Protein AF-A0A7S1VIU5-F1 (afdb_monomer)

Nearest PDB structures (foldseek):
  4f7g-assembly1_A  TM=9.898E-01  e=5.407E-09  Mus musculus
  6mfs-assembly1_A  TM=9.882E-01  e=1.747E-08  Mus musculus
  8s4y-assembly1_B  TM=9.763E-01  e=1.365E-08  Mus musculus
  2h7e-assembly1_A  TM=9.704E-01  e=1.206E-08  Gallus gallus
  2kgx-assembly1_B  TM=9.302E-01  e=4.493E-09  Mus musculus

Organism: NCBI:txid1486929

Solven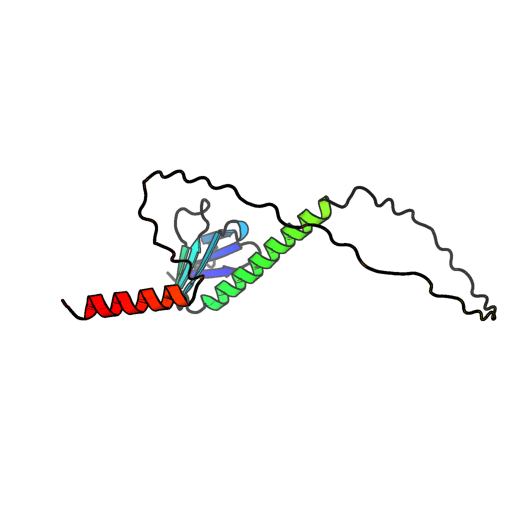t-accessible surface area (backbone atoms only — not comparable to full-atom values): 11386 Å² total; per-residue (Å²): 132,72,65,42,80,48,79,56,83,60,34,40,34,40,21,39,61,85,80,66,45,77,76,46,74,45,52,52,87,48,52,73,53,73,48,61,44,80,48,30,30,40,38,34,35,54,97,80,38,101,63,73,49,72,46,82,35,80,54,17,60,63,52,48,53,52,51,48,56,38,51,51,53,54,54,50,54,54,53,55,61,55,60,68,70,78,73,80,85,81,79,86,78,76,84,78,85,80,73,90,78,77,90,77,94,79,86,89,83,90,81,89,87,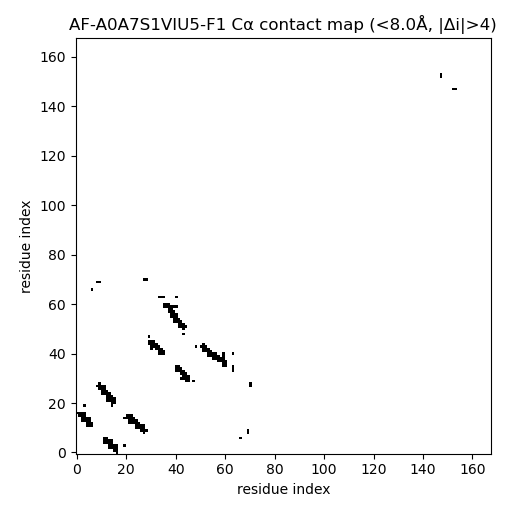80,93,76,87,78,83,86,90,84,88,87,86,83,85,86,81,88,88,88,83,89,81,89,80,93,88,78,95,67,83,80,79,77,79,80,85,44,74,70,60,57,53,54,53,54,55,52,58,58,55,62,73,72,59,132

InterPro domains:
  IPR000299 FERM domain [PS50057] (1-78)
  IPR002404 IRS-type PTB domain [PF02174] (4-75)
  IPR011993 PH-like domain superfamily [G3DSA:2.30.29.30] (1-79)

Radius of gyration: 33.33 Å; Cα contacts (8 Å, |Δi|>4): 120; chains: 1; bounding box: 91×56×60 Å

Sequence (168 aa):
AEAYLGITRDAIHRMDATTREIQKSYKLEHLRRWAAAQQSLTLDFGDFEEDYVVMQTKEASAISQLIAGYIDIILKARSDATTLTEDDDSSVAQVESVAPIRAQATRAGTASVAASHGMARASPGMVGGAQQGYITNNNKPASQQVRINDMASAMRANSLLNDELANP

Structure (mmCIF, N/CA/C/O backbone):
data_AF-A0A7S1VIU5-F1
#
_entry.id   AF-A0A7S1VIU5-F1
#
loop_
_atom_site.group_PDB
_atom_site.id
_atom_site.type_symbol
_atom_site.label_atom_id
_atom_site.label_alt_id
_atom_site.label_comp_id
_atom_site.label_asym_id
_atom_site.label_entity_id
_atom_site.label_seq_id
_atom_site.pdbx_PDB_ins_code
_atom_site.Cartn_x
_atom_site.Cartn_y
_atom_site.Cartn_z
_atom_site.occupancy
_atom_site.B_iso_or_equiv
_atom_site.auth_seq_id
_atom_site.auth_comp_id
_atom_site.auth_asym_id
_atom_site.auth_atom_id
_atom_site.pdbx_PDB_model_num
ATOM 1 N N . ALA A 1 1 ? -17.378 -7.065 8.253 1.00 62.66 1 ALA A N 1
ATOM 2 C CA . ALA A 1 1 ? -16.326 -7.767 9.009 1.00 62.66 1 ALA A CA 1
ATOM 3 C C . ALA A 1 1 ? -15.144 -6.824 9.129 1.00 62.66 1 ALA A C 1
ATOM 5 O O . ALA A 1 1 ? -14.716 -6.288 8.110 1.00 62.66 1 ALA A O 1
ATOM 6 N N . GLU A 1 2 ? -14.705 -6.544 10.350 1.00 80.38 2 GLU A N 1
ATOM 7 C CA . GLU A 1 2 ? -13.498 -5.750 10.594 1.00 80.38 2 GLU A CA 1
ATOM 8 C C . GLU A 1 2 ? -12.262 -6.588 10.239 1.00 80.38 2 GLU A C 1
ATOM 10 O O . GLU A 1 2 ? -12.275 -7.811 10.379 1.00 80.38 2 GLU A O 1
ATOM 15 N N . ALA A 1 3 ? -11.214 -5.947 9.729 1.00 86.62 3 ALA A N 1
ATOM 16 C CA . ALA A 1 3 ? -9.976 -6.604 9.326 1.00 86.62 3 ALA A CA 1
ATOM 17 C C . ALA A 1 3 ? -8.783 -5.750 9.760 1.00 86.62 3 ALA A C 1
ATOM 19 O O . ALA A 1 3 ? -8.859 -4.520 9.728 1.00 86.62 3 ALA A O 1
ATOM 20 N N . TYR A 1 4 ? -7.682 -6.400 10.132 1.00 92.81 4 TYR A N 1
ATOM 21 C CA . TYR A 1 4 ? -6.415 -5.728 10.402 1.00 92.81 4 TYR A CA 1
ATOM 22 C C . TYR A 1 4 ? -5.539 -5.711 9.153 1.00 92.81 4 TYR A C 1
ATOM 24 O O . TYR A 1 4 ? -5.557 -6.643 8.343 1.00 92.81 4 TYR A O 1
ATOM 32 N N . LEU A 1 5 ? -4.758 -4.642 9.017 1.00 92.75 5 LEU A N 1
ATOM 33 C CA . LEU A 1 5 ? -3.784 -4.478 7.950 1.00 92.75 5 LEU A CA 1
ATOM 34 C C . LEU A 1 5 ? -2.379 -4.488 8.551 1.00 92.75 5 LEU A C 1
ATOM 36 O O . LEU A 1 5 ? -2.009 -3.577 9.286 1.00 92.75 5 LEU A O 1
ATOM 40 N N . GLY A 1 6 ? -1.604 -5.522 8.240 1.00 94.50 6 GLY A N 1
ATOM 41 C CA . GLY A 1 6 ? -0.174 -5.571 8.519 1.00 94.50 6 GLY A CA 1
ATOM 42 C C . GLY A 1 6 ? 0.611 -5.099 7.302 1.00 94.50 6 GLY A C 1
ATOM 43 O O . GLY A 1 6 ? 0.308 -5.506 6.184 1.00 94.50 6 GLY A O 1
ATOM 44 N N . ILE A 1 7 ? 1.625 -4.262 7.496 1.00 95.25 7 ILE A N 1
ATOM 45 C CA . ILE A 1 7 ? 2.521 -3.824 6.420 1.00 95.25 7 ILE A CA 1
ATOM 46 C C . ILE A 1 7 ? 3.942 -4.154 6.850 1.00 95.25 7 ILE A C 1
ATOM 48 O O . ILE A 1 7 ? 4.377 -3.769 7.933 1.00 95.25 7 ILE A O 1
ATOM 52 N N . THR A 1 8 ? 4.639 -4.908 6.011 1.00 95.44 8 THR A N 1
ATOM 53 C CA . THR A 1 8 ? 6.031 -5.313 6.206 1.00 95.44 8 THR A CA 1
ATOM 54 C C . THR A 1 8 ? 6.879 -4.785 5.055 1.00 95.44 8 THR A C 1
ATOM 56 O O . THR A 1 8 ? 6.350 -4.225 4.096 1.00 95.44 8 THR A O 1
ATOM 59 N N . ARG A 1 9 ? 8.197 -4.997 5.129 1.00 93.75 9 ARG A N 1
ATOM 60 C CA . ARG A 1 9 ? 9.131 -4.614 4.064 1.00 93.75 9 ARG A CA 1
ATOM 61 C C . ARG A 1 9 ? 8.775 -5.221 2.709 1.00 93.75 9 ARG A C 1
ATOM 63 O O . ARG A 1 9 ? 9.035 -4.584 1.700 1.00 93.75 9 ARG A O 1
ATOM 70 N N . ASP A 1 10 ? 8.212 -6.425 2.683 1.00 95.12 10 ASP A N 1
ATOM 71 C CA . ASP A 1 10 ? 8.067 -7.196 1.444 1.00 95.12 10 ASP A CA 1
ATOM 72 C C . ASP A 1 10 ? 6.595 -7.381 1.031 1.00 95.12 10 ASP A C 1
ATOM 74 O O . ASP A 1 10 ? 6.301 -7.631 -0.142 1.00 95.12 10 ASP A O 1
ATOM 78 N N . ALA A 1 11 ? 5.650 -7.245 1.969 1.00 96.50 11 ALA A N 1
ATOM 79 C CA . ALA A 1 11 ? 4.237 -7.515 1.715 1.00 96.50 11 ALA A CA 1
ATOM 80 C C . ALA A 1 11 ? 3.262 -6.749 2.625 1.00 96.50 11 ALA A C 1
ATOM 82 O O . ALA A 1 11 ? 3.570 -6.374 3.760 1.00 96.50 11 ALA A O 1
ATOM 83 N N . ILE A 1 12 ? 2.038 -6.601 2.122 1.00 96.25 12 ILE A N 1
ATOM 84 C CA . ILE A 1 12 ? 0.848 -6.149 2.841 1.00 96.25 12 ILE A CA 1
ATOM 85 C C . ILE A 1 12 ? -0.001 -7.380 3.181 1.00 96.25 12 ILE A C 1
ATOM 87 O O . ILE A 1 12 ? -0.347 -8.171 2.304 1.00 96.25 12 ILE A O 1
ATOM 91 N N . HIS A 1 13 ? -0.368 -7.542 4.448 1.00 95.88 13 HIS A N 1
ATOM 92 C CA . HIS A 1 13 ? -1.171 -8.650 4.955 1.00 95.88 13 HIS A CA 1
ATOM 93 C C . HIS A 1 13 ? -2.540 -8.154 5.402 1.00 95.88 13 HIS A C 1
ATOM 95 O O . HIS A 1 13 ? -2.647 -7.294 6.273 1.00 95.88 13 HIS A O 1
ATOM 101 N N . ARG A 1 14 ? -3.595 -8.744 4.845 1.00 93.62 14 ARG A N 1
ATOM 102 C CA . ARG A 1 14 ? -4.957 -8.587 5.346 1.00 93.62 14 ARG A CA 1
ATOM 103 C C . ARG A 1 14 ? -5.256 -9.734 6.300 1.00 93.62 14 ARG A C 1
ATOM 105 O O . ARG A 1 14 ? -5.190 -10.899 5.905 1.00 93.62 14 ARG A O 1
ATOM 112 N N . MET A 1 15 ? -5.587 -9.393 7.537 1.00 94.38 15 MET A N 1
ATOM 113 C CA . MET A 1 15 ? -5.844 -10.349 8.607 1.00 94.38 15 MET A CA 1
ATOM 114 C C . MET A 1 15 ? -7.281 -10.221 9.096 1.00 94.38 15 MET A C 1
ATOM 116 O O . MET A 1 15 ? -7.843 -9.124 9.143 1.00 94.38 15 MET A O 1
ATOM 120 N N . ASP A 1 16 ? -7.869 -11.344 9.477 1.00 93.31 16 ASP A N 1
ATOM 121 C CA . ASP A 1 16 ? -9.170 -11.357 10.134 1.00 93.31 16 ASP A CA 1
ATOM 122 C C . ASP A 1 16 ? -9.072 -10.753 11.544 1.00 93.31 16 ASP A C 1
ATOM 124 O O . ASP A 1 16 ? -8.139 -11.062 12.290 1.00 93.31 16 ASP A O 1
ATOM 128 N N . ALA A 1 17 ? -10.029 -9.910 11.940 1.00 91.06 17 ALA A N 1
ATOM 129 C CA . ALA A 1 17 ? -9.970 -9.260 13.250 1.00 91.06 17 ALA A CA 1
ATOM 130 C C . ALA A 1 17 ? -10.183 -10.228 14.427 1.00 91.06 17 ALA A C 1
ATOM 132 O O . ALA A 1 17 ? -9.663 -9.990 15.518 1.00 91.06 17 ALA A O 1
ATOM 133 N N . THR A 1 18 ? -10.931 -11.317 14.226 1.00 92.19 18 THR A N 1
ATOM 134 C CA . THR A 1 18 ? -11.298 -12.248 15.299 1.00 92.19 18 THR A CA 1
ATOM 135 C C . THR A 1 18 ? -10.274 -13.366 15.448 1.00 92.19 18 THR A C 1
ATOM 137 O O . THR A 1 18 ? -9.791 -13.620 16.549 1.00 92.19 18 THR A O 1
ATOM 140 N N . THR A 1 19 ? -9.918 -14.016 14.343 1.00 92.62 19 THR A N 1
ATOM 141 C CA . THR A 1 19 ? -9.004 -15.171 14.337 1.00 92.62 19 T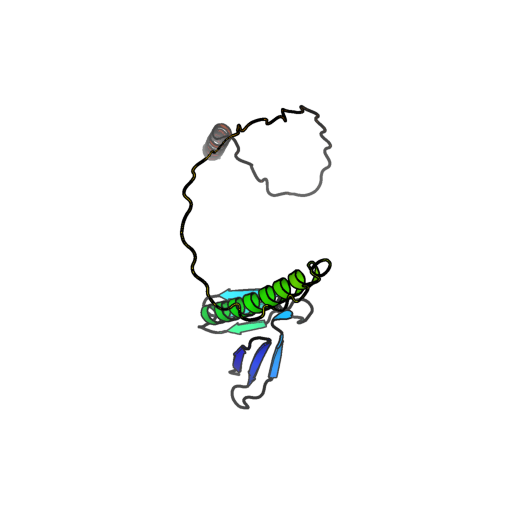HR A CA 1
ATOM 142 C C . THR A 1 19 ? -7.533 -14.766 14.278 1.00 92.62 19 THR A C 1
ATOM 144 O O . THR A 1 19 ? -6.671 -15.560 14.642 1.00 92.62 19 THR A O 1
ATOM 147 N N . ARG A 1 20 ? -7.233 -13.521 13.870 1.00 90.69 20 ARG A N 1
ATOM 148 C CA . ARG A 1 20 ? -5.869 -13.010 13.629 1.00 90.69 20 ARG A CA 1
ATOM 149 C C . ARG A 1 20 ? -5.086 -13.815 12.591 1.00 90.69 20 ARG A C 1
ATOM 151 O O . ARG A 1 20 ? -3.865 -13.697 12.514 1.00 90.69 20 ARG A O 1
ATOM 158 N N . GLU A 1 21 ? -5.772 -14.607 11.778 1.00 94.69 21 GLU A N 1
ATOM 159 C CA . GLU A 1 21 ? -5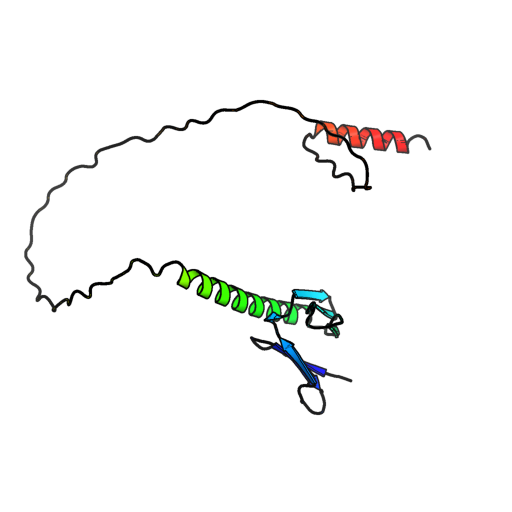.153 -15.330 10.679 1.00 94.69 21 GLU A CA 1
ATOM 160 C C . GLU A 1 21 ? -4.992 -14.423 9.457 1.00 94.69 21 GLU A C 1
ATOM 162 O O . GLU A 1 21 ? -5.806 -13.530 9.195 1.00 94.69 21 GLU A O 1
ATOM 167 N N . ILE A 1 22 ? -3.918 -14.654 8.699 1.00 95.12 22 ILE A N 1
ATOM 168 C CA . ILE A 1 22 ? -3.671 -13.960 7.435 1.00 95.12 22 ILE A CA 1
ATOM 169 C C . ILE A 1 22 ? -4.625 -14.541 6.392 1.00 95.12 22 ILE A C 1
ATOM 171 O O . ILE A 1 22 ? -4.455 -15.673 5.953 1.00 95.12 22 ILE A O 1
ATOM 175 N N . GLN A 1 23 ? -5.604 -13.747 5.967 1.00 94.12 23 GLN A N 1
ATOM 176 C CA . GLN A 1 23 ? -6.540 -14.138 4.912 1.00 94.12 23 GLN A CA 1
ATOM 177 C C . GLN A 1 23 ? -5.933 -13.950 3.524 1.00 94.12 23 GLN A C 1
ATOM 179 O O . GLN A 1 23 ? -6.163 -14.754 2.625 1.00 94.12 23 GLN A O 1
ATOM 184 N N . LYS A 1 24 ? -5.183 -12.860 3.327 1.00 93.44 24 LYS A N 1
ATOM 185 C CA . LYS A 1 24 ? -4.565 -12.548 2.036 1.00 93.44 24 LYS A CA 1
ATOM 186 C C . LYS A 1 24 ? -3.267 -11.778 2.225 1.00 93.44 24 LYS A C 1
ATOM 188 O O . LYS A 1 24 ? -3.148 -10.960 3.137 1.00 93.44 24 LYS A O 1
ATOM 193 N N . SER A 1 25 ? -2.294 -12.042 1.361 1.00 96.50 25 SER A N 1
ATOM 194 C CA . SER A 1 25 ? -0.998 -11.372 1.362 1.00 96.50 25 SER A CA 1
ATOM 195 C C . SER A 1 25 ? -0.681 -10.868 -0.036 1.00 96.50 25 SER A C 1
ATOM 197 O O . SER A 1 25 ? -0.762 -11.624 -1.000 1.00 96.50 25 SER A O 1
ATOM 199 N N . TYR A 1 26 ? -0.317 -9.594 -0.127 1.00 96.56 26 TYR A N 1
ATOM 200 C CA . TYR A 1 26 ? 0.011 -8.916 -1.370 1.00 96.56 26 TYR A CA 1
ATOM 201 C C . TYR A 1 26 ? 1.469 -8.478 -1.336 1.00 96.56 26 TYR A C 1
ATOM 203 O O . TYR A 1 26 ? 1.875 -7.745 -0.434 1.00 96.56 26 TYR A O 1
ATOM 211 N N . LYS A 1 27 ? 2.268 -8.913 -2.310 1.00 97.19 27 LYS A N 1
ATOM 212 C CA . LYS A 1 27 ? 3.683 -8.532 -2.390 1.00 97.19 27 LYS A CA 1
ATOM 213 C C . LYS A 1 27 ? 3.821 -7.071 -2.810 1.00 97.19 27 LYS A C 1
ATOM 215 O O . LYS A 1 27 ? 3.201 -6.654 -3.786 1.00 97.19 27 LYS A O 1
ATOM 220 N N . LEU A 1 28 ? 4.679 -6.317 -2.124 1.00 96.31 28 LEU A N 1
ATOM 221 C CA . LEU A 1 28 ? 4.960 -4.921 -2.474 1.00 96.31 28 LEU A CA 1
ATOM 222 C C . LEU A 1 28 ? 5.654 -4.794 -3.835 1.00 96.31 28 LEU A C 1
ATOM 224 O O . LEU A 1 28 ? 5.416 -3.827 -4.545 1.00 96.31 28 LEU A O 1
ATOM 228 N N . GLU A 1 29 ? 6.426 -5.800 -4.251 1.00 94.56 29 GLU A N 1
ATOM 229 C CA . GLU A 1 29 ? 7.042 -5.837 -5.587 1.00 94.56 29 GLU A CA 1
ATOM 230 C C . GLU A 1 29 ? 6.023 -5.864 -6.735 1.00 94.56 29 GLU A C 1
ATOM 232 O O . GLU A 1 29 ? 6.347 -5.493 -7.860 1.00 94.56 29 GLU A O 1
ATOM 237 N N . HIS A 1 30 ? 4.801 -6.329 -6.466 1.00 96.00 30 HIS A N 1
ATOM 238 C CA . HIS A 1 30 ? 3.730 -6.417 -7.457 1.00 96.00 30 HIS A CA 1
ATOM 239 C C . HIS A 1 30 ? 2.858 -5.154 -7.482 1.00 96.00 30 HIS A C 1
ATOM 241 O O . HIS A 1 30 ? 2.019 -5.002 -8.367 1.00 96.00 30 HIS A O 1
ATOM 247 N N . LEU A 1 31 ? 3.022 -4.250 -6.512 1.00 96.94 31 LEU A N 1
ATOM 248 C CA . LEU A 1 31 ? 2.225 -3.035 -6.411 1.00 96.94 31 LEU A CA 1
ATOM 249 C C . LEU A 1 31 ? 2.619 -2.062 -7.531 1.00 96.94 31 LEU A C 1
ATOM 251 O O . LEU A 1 31 ? 3.749 -1.582 -7.575 1.00 96.94 31 LEU A O 1
ATOM 255 N N . ARG A 1 32 ? 1.681 -1.740 -8.428 1.00 96.38 32 ARG A N 1
ATOM 256 C CA . ARG A 1 32 ? 1.919 -0.808 -9.543 1.00 96.38 32 ARG A CA 1
ATOM 257 C C . ARG A 1 32 ? 1.646 0.639 -9.175 1.00 96.38 32 ARG A C 1
ATOM 259 O O . ARG A 1 32 ? 2.393 1.528 -9.573 1.00 96.38 32 ARG A O 1
ATOM 266 N N . ARG A 1 33 ? 0.547 0.890 -8.469 1.00 96.56 33 ARG A N 1
ATOM 267 C CA . ARG A 1 33 ? 0.165 2.230 -8.010 1.00 96.56 33 ARG A CA 1
ATOM 268 C C . ARG A 1 33 ? -0.711 2.133 -6.772 1.00 96.56 33 ARG A C 1
ATOM 270 O O . ARG A 1 33 ? -1.397 1.135 -6.552 1.00 96.56 33 ARG A O 1
ATOM 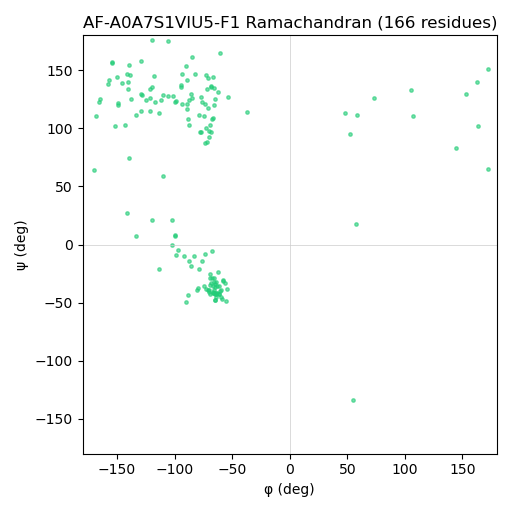277 N N . TRP A 1 34 ? -0.724 3.205 -5.994 1.00 97.81 34 TRP A N 1
ATOM 278 C CA . TRP A 1 34 ? -1.655 3.374 -4.889 1.00 97.81 34 TRP A CA 1
ATOM 279 C C . TRP A 1 34 ? -2.166 4.810 -4.836 1.00 97.81 34 TRP A C 1
ATOM 281 O O . TRP A 1 34 ? -1.513 5.739 -5.310 1.00 97.81 34 TRP A O 1
ATOM 291 N N . ALA A 1 35 ? -3.351 4.985 -4.260 1.00 97.81 35 ALA A N 1
ATOM 292 C CA . ALA A 1 35 ? -3.950 6.291 -4.034 1.00 97.81 35 ALA A CA 1
ATOM 293 C C . ALA A 1 35 ? -4.597 6.336 -2.651 1.00 97.81 35 ALA A C 1
ATOM 295 O O . ALA A 1 35 ? -5.451 5.506 -2.330 1.00 97.81 35 ALA A O 1
ATOM 296 N N . ALA A 1 36 ? -4.201 7.319 -1.844 1.00 97.38 36 ALA A N 1
ATOM 297 C CA . ALA A 1 36 ? -4.825 7.611 -0.562 1.00 97.38 36 ALA A CA 1
ATOM 298 C C . ALA A 1 36 ? -5.803 8.780 -0.704 1.00 97.38 36 ALA A C 1
ATOM 300 O O . ALA A 1 36 ? -5.425 9.882 -1.098 1.00 97.38 36 ALA A O 1
ATOM 301 N N . ALA A 1 37 ? -7.055 8.534 -0.342 1.00 95.50 37 ALA A N 1
ATOM 302 C CA . ALA A 1 37 ? -8.070 9.545 -0.098 1.00 95.50 37 ALA A CA 1
ATOM 303 C C . ALA A 1 37 ? -8.312 9.685 1.414 1.00 95.50 37 ALA A C 1
ATOM 305 O O . ALA A 1 37 ? -7.769 8.936 2.221 1.00 95.50 37 ALA A O 1
ATOM 306 N N . GLN A 1 38 ? -9.149 10.639 1.824 1.00 92.38 38 GLN A N 1
ATOM 307 C CA . GLN A 1 38 ? -9.341 10.980 3.240 1.00 92.38 38 GLN A CA 1
ATOM 308 C C . GLN A 1 38 ? -9.812 9.805 4.118 1.00 92.38 38 GLN A C 1
ATOM 310 O O . GLN A 1 38 ? -9.506 9.768 5.308 1.00 92.38 38 GLN A O 1
ATOM 315 N N . GLN A 1 39 ? -10.566 8.863 3.547 1.00 94.50 39 GLN A N 1
ATOM 316 C CA . GLN A 1 39 ? -11.083 7.693 4.264 1.00 94.50 39 GLN A CA 1
ATOM 317 C C . GLN A 1 39 ? -10.892 6.378 3.510 1.00 94.50 39 GLN A C 1
ATOM 319 O O . GLN A 1 39 ? -11.403 5.348 3.944 1.00 94.50 39 GLN A O 1
ATOM 324 N N . SER A 1 40 ? -10.169 6.391 2.392 1.00 95.31 40 SER A N 1
ATOM 325 C CA . SER A 1 40 ? -9.958 5.190 1.597 1.00 95.31 40 SER A CA 1
ATOM 326 C C . SER A 1 40 ? -8.545 5.114 1.044 1.00 95.31 40 SER A C 1
ATOM 328 O O . SER A 1 40 ? -7.921 6.121 0.721 1.00 95.31 40 SER A O 1
ATOM 330 N N . LEU A 1 41 ? -8.038 3.894 0.931 1.00 96.56 41 LEU A N 1
ATOM 331 C CA . LEU A 1 41 ? -6.788 3.573 0.264 1.00 96.56 41 LEU A CA 1
ATOM 332 C C . LEU A 1 41 ? -7.099 2.590 -0.861 1.00 96.56 41 LEU A C 1
ATOM 334 O O . LEU A 1 41 ? -7.715 1.555 -0.615 1.00 96.56 41 LEU A O 1
ATOM 338 N N . THR A 1 42 ? -6.684 2.924 -2.077 1.00 97.31 42 THR A N 1
ATOM 339 C CA . THR A 1 42 ? -6.842 2.072 -3.262 1.00 97.31 42 THR A CA 1
ATOM 340 C C . THR A 1 42 ? -5.477 1.560 -3.693 1.00 97.31 42 THR A C 1
ATOM 342 O O . THR A 1 42 ? -4.552 2.358 -3.852 1.00 97.31 42 THR A O 1
ATOM 345 N N . LEU A 1 43 ? -5.353 0.248 -3.875 1.00 97.12 43 LEU A N 1
ATOM 346 C CA . LEU A 1 43 ? -4.135 -0.437 -4.300 1.00 97.12 43 LEU A CA 1
ATOM 347 C C . LEU A 1 43 ? -4.392 -1.172 -5.618 1.00 97.12 43 LEU A C 1
ATOM 349 O O . LEU A 1 43 ? -5.409 -1.848 -5.773 1.00 97.12 43 LEU A O 1
ATOM 353 N N . ASP A 1 44 ? -3.452 -1.044 -6.546 1.00 97.69 44 ASP A N 1
ATOM 354 C CA . ASP A 1 44 ? -3.469 -1.688 -7.857 1.00 97.69 44 ASP A CA 1
ATOM 355 C C . ASP A 1 44 ? -2.222 -2.563 -7.999 1.00 97.69 44 ASP A C 1
ATOM 357 O O . ASP A 1 44 ? -1.096 -2.051 -8.019 1.00 97.69 44 ASP A O 1
ATOM 361 N N . PHE A 1 45 ? -2.428 -3.875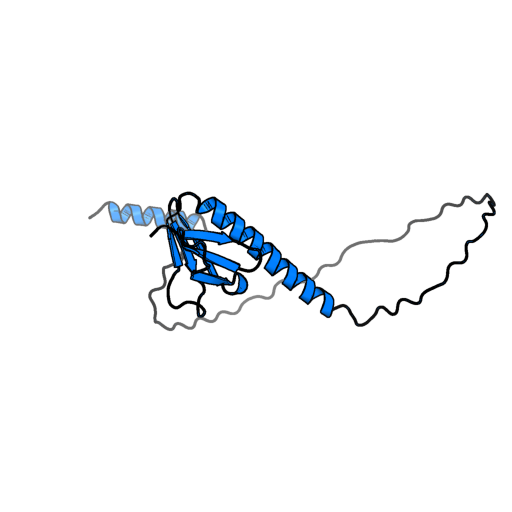 -8.097 1.00 96.81 45 PHE A N 1
ATOM 362 C CA . PHE A 1 45 ? -1.360 -4.859 -8.287 1.00 96.81 45 PHE A CA 1
ATOM 363 C C . PHE A 1 45 ? -1.219 -5.305 -9.753 1.00 96.81 45 PHE A C 1
ATOM 365 O O . PHE A 1 45 ? -0.448 -6.217 -10.044 1.00 96.81 45 PHE A O 1
ATOM 372 N N . GLY A 1 46 ? -1.918 -4.666 -10.698 1.00 95.06 46 GLY A N 1
ATOM 373 C CA . GLY A 1 46 ? -1.890 -5.041 -12.110 1.00 95.06 46 GLY A CA 1
ATOM 374 C C . GLY A 1 46 ? -2.259 -6.508 -12.320 1.00 95.06 46 GLY A C 1
ATOM 375 O O . GLY A 1 46 ? -3.183 -7.009 -11.706 1.00 95.06 46 GLY A O 1
ATOM 376 N N . ASP A 1 47 ? -1.488 -7.225 -13.134 1.00 95.38 47 ASP A N 1
ATOM 377 C CA . ASP A 1 47 ? -1.807 -8.603 -13.546 1.00 95.38 47 ASP A CA 1
ATOM 378 C C . ASP A 1 47 ? -1.740 -9.639 -12.400 1.00 95.38 47 ASP A C 1
ATOM 380 O O . ASP A 1 47 ? -2.062 -10.809 -12.598 1.00 95.38 47 ASP A O 1
ATOM 384 N N . PHE A 1 48 ? -1.303 -9.230 -11.204 1.00 95.62 48 PHE A N 1
ATOM 385 C CA . PHE A 1 48 ? -1.258 -10.084 -10.017 1.00 95.62 48 PHE A CA 1
ATOM 386 C C . PHE A 1 48 ? -2.571 -10.091 -9.222 1.00 95.62 48 PHE A C 1
ATOM 388 O O . PHE A 1 48 ? -2.738 -10.957 -8.365 1.00 95.62 48 PHE A O 1
ATOM 395 N N . GLU A 1 49 ? -3.484 -9.151 -9.486 1.00 95.06 49 GLU A N 1
ATOM 396 C CA . GLU A 1 49 ? -4.832 -9.116 -8.912 1.00 95.06 49 GLU A CA 1
ATOM 397 C C . GLU A 1 49 ? -5.847 -8.667 -9.961 1.00 95.06 49 GLU A C 1
ATOM 399 O O . GLU A 1 49 ? -5.639 -7.679 -10.654 1.00 95.06 49 GLU A O 1
ATOM 404 N N . GLU A 1 50 ? -6.975 -9.367 -10.054 1.00 91.75 50 GLU A N 1
ATOM 405 C CA . GLU A 1 50 ? -8.005 -9.065 -11.058 1.00 91.75 50 GLU A CA 1
ATOM 406 C C . GLU A 1 50 ? -8.667 -7.696 -10.828 1.00 91.75 50 GLU A C 1
ATOM 408 O O . GLU A 1 50 ? -9.025 -7.012 -11.785 1.00 91.75 50 GLU A O 1
ATOM 413 N N . ASP A 1 51 ? -8.778 -7.279 -9.562 1.00 94.44 51 ASP A N 1
ATOM 414 C CA . ASP A 1 51 ? -9.496 -6.079 -9.139 1.00 94.44 51 ASP A CA 1
ATOM 415 C C . ASP A 1 51 ? -8.658 -5.165 -8.235 1.00 94.44 51 ASP A C 1
ATOM 417 O O . ASP A 1 51 ? -7.746 -5.585 -7.515 1.00 94.44 51 ASP A O 1
ATOM 421 N N . TYR A 1 52 ? -9.050 -3.888 -8.199 1.00 95.81 52 TYR A N 1
ATOM 422 C CA . TYR A 1 52 ? -8.518 -2.926 -7.240 1.00 95.81 52 TYR A CA 1
ATOM 423 C C . TYR A 1 52 ? -8.844 -3.328 -5.800 1.00 95.81 52 TYR A C 1
ATOM 425 O O . TYR A 1 52 ? -10.000 -3.550 -5.430 1.00 95.81 52 TYR A O 1
ATOM 433 N N . VAL A 1 53 ? -7.828 -3.301 -4.937 1.00 94.31 53 VAL A N 1
ATOM 434 C CA . VAL A 1 53 ? -8.014 -3.510 -3.501 1.00 94.31 53 VAL A CA 1
ATOM 435 C C . VAL A 1 53 ? -8.302 -2.163 -2.850 1.00 94.31 53 VAL A C 1
ATOM 437 O O . VAL A 1 53 ? -7.414 -1.322 -2.709 1.00 94.31 53 VAL A O 1
ATOM 440 N N . VAL A 1 54 ? -9.552 -1.960 -2.435 1.00 94.25 54 VAL A N 1
ATOM 441 C CA . VAL A 1 54 ? -9.992 -0.743 -1.740 1.00 94.25 54 VAL A CA 1
ATOM 442 C C . VAL A 1 54 ? -10.200 -1.038 -0.259 1.00 94.25 54 VAL A C 1
ATOM 444 O O . VAL A 1 54 ? -10.940 -1.947 0.114 1.00 94.25 54 VAL A O 1
ATOM 447 N N . MET A 1 55 ? -9.575 -0.239 0.600 1.00 91.94 55 MET A N 1
ATOM 448 C CA . MET A 1 55 ? -9.711 -0.332 2.052 1.00 91.94 55 MET A CA 1
ATOM 449 C C . MET A 1 55 ? -10.234 0.978 2.619 1.00 91.94 55 MET A C 1
ATOM 451 O O . MET A 1 55 ? -9.736 2.045 2.273 1.00 91.94 55 MET A O 1
ATOM 455 N N . GLN A 1 56 ? -11.216 0.894 3.512 1.00 93.56 56 GLN A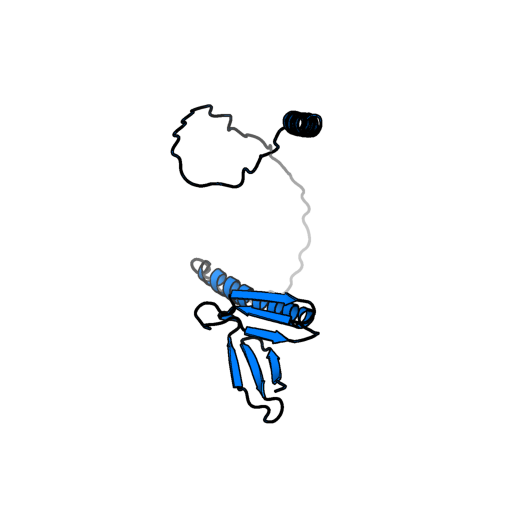 N 1
ATOM 456 C CA . GLN A 1 56 ? -11.748 2.052 4.227 1.00 93.56 56 GLN A CA 1
ATOM 457 C C . GLN A 1 56 ? -10.943 2.254 5.512 1.00 93.56 56 GLN A C 1
ATOM 459 O O . GLN A 1 56 ? -10.919 1.384 6.379 1.00 93.56 56 GLN A O 1
ATOM 464 N N . THR A 1 57 ? -10.248 3.382 5.624 1.00 92.12 57 THR A N 1
ATOM 465 C CA . THR A 1 57 ? -9.402 3.713 6.773 1.00 92.12 57 THR A CA 1
ATOM 466 C C . THR A 1 57 ? -9.209 5.219 6.891 1.00 92.12 57 THR A C 1
ATOM 468 O O . THR A 1 57 ? -9.023 5.914 5.896 1.00 92.12 57 THR A O 1
ATOM 471 N N . LYS A 1 58 ? -9.205 5.731 8.124 1.00 94.81 58 LYS A N 1
ATOM 472 C CA . LYS A 1 58 ? -8.909 7.144 8.418 1.00 94.81 58 LYS A CA 1
ATOM 473 C C . LYS A 1 58 ? -7.413 7.461 8.336 1.00 94.81 58 LYS A C 1
ATOM 475 O O . LYS A 1 58 ? -7.035 8.625 8.288 1.00 94.81 58 LYS A O 1
ATOM 480 N N . GLU A 1 59 ? -6.568 6.434 8.308 1.00 94.62 59 GLU A N 1
ATOM 481 C CA . GLU A 1 59 ? -5.106 6.552 8.312 1.00 94.62 59 GLU A CA 1
ATOM 482 C C . GLU A 1 59 ? -4.501 6.334 6.918 1.00 94.62 59 GLU A C 1
ATOM 484 O O . GLU A 1 59 ? -3.316 6.036 6.785 1.00 94.62 59 GLU A O 1
ATOM 489 N N . ALA A 1 60 ? -5.298 6.497 5.856 1.00 95.50 60 ALA A N 1
ATOM 490 C CA . ALA A 1 60 ? -4.871 6.239 4.480 1.00 95.50 60 ALA A CA 1
ATOM 491 C C . ALA A 1 60 ? -3.596 7.012 4.094 1.00 95.50 60 ALA A C 1
ATOM 493 O O . ALA A 1 60 ? -2.719 6.462 3.431 1.00 95.50 60 ALA A O 1
ATOM 494 N N . SER A 1 61 ? -3.461 8.262 4.553 1.00 96.00 61 SER A N 1
ATOM 495 C CA . SER A 1 61 ? -2.269 9.089 4.316 1.00 96.00 61 SER A CA 1
ATOM 496 C C . SER A 1 61 ? -1.014 8.512 4.982 1.00 96.00 61 SER A C 1
ATOM 498 O O . SER A 1 61 ? 0.013 8.347 4.325 1.00 96.00 61 SER A O 1
ATOM 500 N N . ALA A 1 62 ? -1.106 8.132 6.261 1.00 96.12 62 ALA A N 1
ATOM 501 C CA . ALA A 1 62 ? 0.013 7.547 6.999 1.00 96.12 62 ALA A CA 1
ATOM 502 C C . ALA A 1 62 ? 0.435 6.200 6.392 1.00 96.12 62 ALA A C 1
ATOM 504 O O . ALA A 1 62 ? 1.619 5.953 6.167 1.00 96.12 62 ALA A O 1
ATOM 505 N N . ILE A 1 63 ? -0.542 5.362 6.035 1.00 96.06 63 ILE A N 1
ATOM 506 C CA . ILE A 1 63 ? -0.296 4.087 5.358 1.00 96.06 63 ILE A CA 1
ATOM 507 C C . ILE A 1 63 ? 0.380 4.309 3.996 1.00 96.06 63 ILE A C 1
ATOM 509 O O . ILE A 1 63 ? 1.333 3.611 3.661 1.00 96.06 63 ILE A O 1
ATOM 513 N N . SER A 1 64 ? -0.063 5.303 3.223 1.00 97.06 64 SER A N 1
ATOM 514 C CA . SER A 1 64 ? 0.547 5.646 1.935 1.00 97.06 64 SER A CA 1
ATOM 515 C C . SER A 1 64 ? 2.011 6.063 2.071 1.00 97.06 64 SER A C 1
ATOM 517 O O . SER A 1 64 ? 2.831 5.672 1.244 1.00 97.06 64 SER A O 1
ATOM 519 N N . GLN A 1 65 ? 2.359 6.836 3.103 1.00 97.31 65 GLN A N 1
ATOM 520 C CA . GLN A 1 65 ? 3.751 7.218 3.369 1.00 97.31 65 GLN A CA 1
ATOM 521 C C . GLN A 1 65 ? 4.609 6.010 3.751 1.00 97.31 65 GLN A C 1
ATOM 523 O O . GLN A 1 65 ? 5.747 5.898 3.301 1.00 97.31 65 GLN A O 1
ATOM 528 N N . LEU A 1 66 ? 4.057 5.083 4.538 1.00 96.81 66 LEU A N 1
ATOM 529 C CA . LEU A 1 66 ? 4.748 3.849 4.901 1.00 96.81 66 LEU A CA 1
ATOM 530 C C . LEU A 1 66 ? 5.022 2.971 3.670 1.00 96.81 66 LEU A C 1
ATOM 532 O O . LEU A 1 66 ? 6.140 2.490 3.498 1.00 96.81 66 LEU A O 1
ATOM 536 N N . ILE A 1 67 ? 4.026 2.806 2.792 1.00 97.06 67 ILE A N 1
ATOM 537 C CA . ILE A 1 67 ? 4.186 2.089 1.519 1.00 97.06 67 ILE A CA 1
ATOM 538 C C . ILE A 1 67 ? 5.264 2.761 0.663 1.00 97.06 67 ILE A C 1
ATOM 540 O O . ILE A 1 67 ? 6.159 2.070 0.183 1.00 97.06 67 ILE A O 1
ATOM 544 N N . ALA A 1 68 ? 5.225 4.091 0.521 1.00 97.50 68 ALA A N 1
ATOM 545 C CA . ALA A 1 68 ? 6.230 4.841 -0.233 1.00 97.50 68 ALA A CA 1
ATOM 546 C C . ALA A 1 68 ? 7.650 4.571 0.289 1.00 97.50 68 ALA A C 1
ATOM 548 O O . ALA A 1 68 ? 8.523 4.191 -0.484 1.00 97.50 68 ALA A O 1
ATOM 549 N N . GLY A 1 69 ? 7.856 4.656 1.607 1.00 97.38 69 GLY A N 1
ATOM 550 C CA . GLY A 1 69 ? 9.158 4.391 2.217 1.00 97.38 69 GLY A CA 1
ATOM 551 C C . GLY A 1 69 ? 9.674 2.971 1.961 1.00 97.38 69 GLY A C 1
ATOM 552 O O . GLY A 1 69 ? 10.861 2.789 1.693 1.00 97.38 69 GLY A O 1
ATOM 553 N N . TYR A 1 70 ? 8.804 1.956 1.994 1.00 97.25 70 TYR A N 1
ATOM 554 C CA . TYR A 1 70 ? 9.217 0.589 1.665 1.00 97.25 70 TYR A CA 1
ATOM 555 C C . TYR A 1 70 ? 9.555 0.416 0.184 1.00 97.25 70 TYR A C 1
ATOM 557 O O . TYR A 1 70 ? 10.576 -0.197 -0.128 1.00 97.25 70 TYR A O 1
ATOM 565 N N . ILE A 1 71 ? 8.751 0.982 -0.719 1.00 96.25 71 ILE A N 1
ATOM 566 C CA . ILE A 1 71 ? 9.026 0.943 -2.159 1.00 96.25 71 ILE A CA 1
ATOM 567 C C . ILE A 1 71 ? 10.355 1.639 -2.473 1.00 96.25 71 ILE A C 1
ATOM 569 O O . ILE A 1 71 ? 11.168 1.072 -3.200 1.00 96.25 71 ILE A O 1
ATOM 573 N N . ASP A 1 72 ? 10.635 2.791 -1.864 1.00 95.12 72 ASP A N 1
ATOM 574 C CA . ASP A 1 72 ? 11.899 3.509 -2.045 1.00 95.12 72 ASP A CA 1
ATOM 575 C C . ASP A 1 72 ? 13.103 2.654 -1.627 1.00 95.12 72 ASP A C 1
ATOM 577 O O . ASP A 1 72 ? 14.092 2.558 -2.359 1.00 95.12 72 ASP A O 1
ATOM 581 N N . ILE A 1 73 ? 13.013 1.980 -0.474 1.00 94.69 73 ILE A N 1
ATOM 582 C CA . ILE A 1 73 ? 14.069 1.078 0.009 1.00 94.69 73 ILE A CA 1
ATOM 583 C C . ILE A 1 73 ? 14.267 -0.102 -0.956 1.00 94.69 73 ILE A C 1
ATOM 585 O O . ILE A 1 73 ? 15.408 -0.473 -1.236 1.00 94.69 73 ILE A O 1
ATOM 589 N N . ILE A 1 74 ? 13.187 -0.691 -1.479 1.00 92.06 74 ILE A N 1
ATOM 590 C CA . ILE A 1 74 ? 13.257 -1.810 -2.435 1.00 92.06 74 ILE A CA 1
ATOM 591 C C . ILE A 1 74 ? 13.906 -1.366 -3.750 1.00 92.06 74 ILE A C 1
ATOM 593 O O . ILE A 1 74 ? 14.798 -2.048 -4.260 1.00 92.06 74 ILE A O 1
ATOM 597 N N . LEU A 1 75 ? 13.477 -0.229 -4.303 1.00 91.75 75 LEU A N 1
ATOM 598 C CA . LEU A 1 75 ? 13.999 0.293 -5.565 1.00 91.75 75 LEU A CA 1
ATOM 599 C C . LEU A 1 75 ? 15.477 0.667 -5.442 1.00 91.75 75 LEU A C 1
ATOM 601 O O . LEU A 1 75 ? 16.268 0.302 -6.310 1.00 91.75 75 LEU A O 1
ATOM 605 N N . LYS A 1 76 ? 15.864 1.309 -4.334 1.00 92.31 76 LYS A N 1
ATOM 606 C CA . LYS A 1 76 ? 17.259 1.662 -4.062 1.00 92.31 76 LYS A CA 1
ATOM 607 C C . LYS A 1 76 ? 18.154 0.428 -3.912 1.00 92.31 76 LYS A C 1
ATOM 609 O O . LYS A 1 76 ? 19.237 0.372 -4.481 1.00 92.31 76 LYS A O 1
ATOM 614 N N . ALA A 1 77 ? 17.678 -0.610 -3.223 1.00 89.69 77 ALA A N 1
ATOM 615 C CA . ALA A 1 77 ? 18.426 -1.861 -3.108 1.00 89.69 77 ALA A CA 1
ATOM 616 C C . ALA A 1 77 ? 18.663 -2.538 -4.474 1.00 89.69 77 ALA A C 1
ATOM 618 O O . ALA A 1 77 ? 19.723 -3.120 -4.698 1.00 89.69 77 ALA A O 1
ATOM 619 N N . ARG A 1 78 ? 17.702 -2.448 -5.407 1.00 87.31 78 ARG A N 1
ATOM 620 C CA . ARG A 1 78 ? 17.851 -2.986 -6.771 1.00 87.31 78 ARG A CA 1
ATOM 621 C C . ARG A 1 78 ? 18.810 -2.160 -7.633 1.00 87.31 78 ARG A C 1
ATOM 623 O O . ARG A 1 78 ? 19.575 -2.747 -8.399 1.00 87.31 78 ARG A O 1
ATOM 630 N N . SER A 1 79 ? 18.797 -0.831 -7.513 1.00 86.06 79 SER A N 1
ATOM 631 C CA . SER A 1 79 ? 19.739 0.025 -8.248 1.00 86.06 79 SER A CA 1
ATOM 632 C C . SER A 1 79 ? 21.179 -0.181 -7.785 1.00 86.06 79 SER A C 1
ATOM 634 O O . SER A 1 79 ? 22.082 -0.274 -8.616 1.00 86.06 79 SER A O 1
ATOM 636 N N . ASP A 1 80 ? 21.388 -0.327 -6.475 1.00 80.50 80 ASP A N 1
ATOM 637 C CA . ASP A 1 80 ? 22.717 -0.547 -5.901 1.00 80.50 80 ASP A CA 1
ATOM 638 C C . ASP A 1 80 ? 23.274 -1.913 -6.336 1.00 80.50 80 ASP A C 1
ATOM 640 O O . ASP A 1 80 ? 24.426 -2.010 -6.749 1.00 80.50 80 ASP A O 1
ATOM 644 N N . ALA A 1 81 ? 22.437 -2.958 -6.350 1.00 77.75 81 ALA A N 1
ATOM 645 C CA . ALA A 1 81 ? 22.830 -4.278 -6.850 1.00 77.75 81 ALA A CA 1
ATOM 646 C C . ALA A 1 81 ? 23.185 -4.276 -8.349 1.00 77.75 81 ALA A C 1
ATOM 648 O O . ALA A 1 81 ? 24.099 -4.982 -8.766 1.00 77.75 81 ALA A O 1
ATOM 649 N N . THR A 1 82 ? 22.488 -3.471 -9.158 1.00 69.62 82 THR A N 1
ATOM 650 C CA . THR A 1 82 ? 22.766 -3.362 -10.601 1.00 69.62 82 THR A CA 1
ATOM 651 C C . THR A 1 82 ? 24.094 -2.642 -10.853 1.00 69.62 82 THR A C 1
ATOM 653 O O . THR A 1 82 ? 24.893 -3.094 -11.665 1.00 69.62 82 THR A O 1
ATOM 656 N N . THR A 1 83 ? 24.375 -1.578 -10.095 1.00 60.75 83 THR A N 1
ATOM 657 C CA . THR A 1 83 ? 25.579 -0.745 -10.274 1.00 60.75 83 THR A CA 1
ATOM 658 C C . THR A 1 83 ? 26.873 -1.489 -9.917 1.00 60.75 83 THR A C 1
ATOM 660 O O . THR A 1 83 ? 27.916 -1.238 -10.507 1.00 60.75 83 THR A O 1
ATOM 663 N N . LEU A 1 84 ? 26.821 -2.454 -8.995 1.00 58.88 84 LEU A N 1
ATOM 664 C CA . LEU A 1 84 ? 27.991 -3.241 -8.583 1.00 58.88 84 LEU A CA 1
ATOM 665 C C . LEU A 1 84 ? 28.455 -4.282 -9.617 1.00 58.88 84 LEU A C 1
ATOM 667 O O . LEU A 1 84 ? 29.508 -4.882 -9.425 1.00 58.88 84 LEU A O 1
ATOM 671 N N . THR A 1 85 ? 27.693 -4.516 -10.691 1.00 54.72 85 THR A N 1
ATOM 672 C CA . THR A 1 85 ? 28.019 -5.556 -11.688 1.00 54.72 85 THR A CA 1
ATOM 673 C C . THR A 1 85 ? 28.711 -4.993 -12.939 1.00 54.72 85 THR A C 1
ATOM 675 O O . THR A 1 85 ? 29.192 -5.764 -13.761 1.00 54.72 85 THR A O 1
ATOM 678 N N . GLU A 1 86 ? 28.790 -3.666 -13.097 1.00 52.50 86 GLU A N 1
ATOM 679 C CA . GLU A 1 86 ? 29.395 -3.020 -14.278 1.00 52.50 86 GLU A CA 1
ATOM 680 C C . GLU A 1 86 ? 30.820 -2.475 -14.032 1.00 52.50 86 GLU A C 1
ATOM 682 O O . GLU A 1 86 ? 31.439 -1.974 -14.966 1.00 52.50 86 GLU A O 1
ATOM 687 N N . ASP A 1 87 ? 31.368 -2.612 -12.816 1.00 50.50 87 ASP A N 1
ATOM 688 C CA . ASP A 1 87 ? 32.681 -2.055 -12.418 1.00 50.50 87 ASP A CA 1
ATOM 689 C C . ASP A 1 87 ? 33.701 -3.130 -11.965 1.00 50.50 87 ASP A C 1
ATOM 691 O O . ASP A 1 87 ? 34.667 -2.833 -11.266 1.00 50.50 87 ASP A O 1
ATOM 695 N N . ASP A 1 88 ? 33.511 -4.399 -12.351 1.00 50.00 88 ASP A N 1
ATOM 696 C CA . ASP A 1 88 ? 34.437 -5.505 -12.034 1.00 50.00 88 ASP A CA 1
ATOM 697 C C . ASP A 1 88 ? 35.186 -6.005 -13.282 1.00 50.00 88 ASP A C 1
ATOM 699 O O . ASP A 1 88 ? 35.080 -7.166 -13.662 1.00 50.00 88 ASP A O 1
ATOM 703 N N . ASP A 1 89 ? 35.937 -5.127 -13.960 1.00 52.59 89 ASP A N 1
ATOM 704 C CA . ASP A 1 89 ? 36.936 -5.581 -14.950 1.00 52.59 89 ASP A CA 1
ATOM 705 C C . ASP A 1 89 ? 38.253 -4.780 -14.960 1.00 52.59 89 ASP A C 1
ATOM 707 O O . ASP A 1 89 ? 38.943 -4.720 -15.975 1.00 52.59 89 ASP A O 1
ATOM 711 N N . SER A 1 90 ? 38.658 -4.165 -13.835 1.00 50.28 90 SER A N 1
ATOM 712 C CA . SER A 1 90 ? 40.061 -3.732 -13.650 1.00 50.28 90 SER A CA 1
ATOM 713 C C . SER A 1 90 ? 40.414 -3.263 -12.229 1.00 50.28 90 SER A C 1
ATOM 715 O O . SER A 1 90 ? 40.811 -2.113 -12.036 1.00 50.28 90 SER A O 1
ATOM 717 N N . SER A 1 91 ? 40.357 -4.122 -11.210 1.00 49.81 91 SER A N 1
ATOM 718 C CA . SER A 1 91 ? 41.051 -3.809 -9.948 1.00 49.81 91 SER A CA 1
ATOM 719 C C . SER A 1 91 ? 41.722 -5.036 -9.344 1.00 49.81 91 SER A C 1
ATOM 721 O O . SER A 1 91 ? 41.290 -5.617 -8.352 1.00 49.81 91 SER A O 1
ATOM 723 N N . VAL A 1 92 ? 42.838 -5.435 -9.958 1.00 53.09 92 VAL A N 1
ATOM 724 C CA . VAL A 1 92 ? 43.812 -6.318 -9.311 1.00 53.09 92 VAL A CA 1
ATOM 725 C C . VAL A 1 92 ? 44.523 -5.493 -8.236 1.00 53.09 92 VAL A C 1
ATOM 727 O O . VAL A 1 92 ? 45.550 -4.865 -8.488 1.00 53.09 92 VAL A O 1
ATOM 730 N N . ALA A 1 93 ? 43.960 -5.460 -7.031 1.00 63.00 93 ALA A N 1
ATOM 731 C CA . ALA A 1 93 ? 44.618 -4.888 -5.865 1.00 63.00 93 ALA A CA 1
ATOM 732 C C . ALA A 1 93 ? 45.810 -5.780 -5.472 1.00 63.00 93 ALA A C 1
ATOM 734 O O . ALA A 1 93 ? 45.652 -6.800 -4.800 1.00 63.00 93 ALA A O 1
ATOM 735 N N . GLN A 1 94 ? 47.019 -5.419 -5.913 1.00 51.31 94 GLN A N 1
ATOM 736 C CA . GLN A 1 94 ? 48.240 -5.999 -5.358 1.00 51.31 94 GLN A CA 1
ATOM 737 C C . GLN A 1 94 ? 48.369 -5.576 -3.892 1.00 51.31 94 GLN A C 1
ATOM 739 O O . GLN A 1 94 ? 48.435 -4.393 -3.565 1.00 51.31 94 GLN A O 1
ATOM 744 N N . VAL A 1 95 ? 48.394 -6.566 -3.003 1.00 52.12 95 VAL A N 1
ATOM 745 C CA . VAL A 1 95 ? 48.567 -6.366 -1.565 1.00 52.12 95 VAL A CA 1
ATOM 746 C C . VAL A 1 95 ? 50.049 -6.102 -1.288 1.00 52.12 95 VAL A C 1
ATOM 748 O O . VAL A 1 95 ? 50.844 -7.035 -1.186 1.00 52.12 95 VAL A O 1
ATOM 751 N N . GLU A 1 96 ? 50.442 -4.834 -1.170 1.00 51.97 96 GLU A N 1
ATOM 752 C CA . GLU A 1 96 ? 51.772 -4.467 -0.679 1.00 51.97 96 GLU A CA 1
ATOM 753 C C . GLU A 1 96 ? 51.789 -4.579 0.855 1.00 51.97 96 GLU A C 1
ATOM 755 O O . GLU A 1 96 ? 51.106 -3.844 1.570 1.00 51.97 96 GLU A O 1
ATOM 760 N N . SER A 1 97 ? 52.539 -5.552 1.379 1.00 48.84 97 SER A N 1
ATOM 761 C CA . SER A 1 97 ? 52.785 -5.684 2.818 1.00 48.84 97 SER A CA 1
ATOM 762 C C . SER A 1 97 ? 53.623 -4.517 3.324 1.00 48.84 97 SER A C 1
ATOM 764 O O . SER A 1 97 ? 54.827 -4.455 3.081 1.00 48.84 97 SER A O 1
ATOM 766 N N . VAL A 1 98 ? 53.006 -3.627 4.097 1.00 44.41 98 VAL A N 1
ATOM 767 C CA . VAL A 1 98 ? 53.728 -2.561 4.792 1.00 44.41 98 VAL A CA 1
ATOM 768 C C . VAL A 1 98 ? 54.213 -3.094 6.141 1.00 44.41 98 VAL A C 1
ATOM 770 O O . VAL A 1 98 ? 53.446 -3.229 7.094 1.00 44.41 98 VAL A O 1
ATOM 773 N N . ALA A 1 99 ? 55.504 -3.419 6.228 1.00 52.03 99 ALA A N 1
ATOM 774 C CA . ALA A 1 99 ? 56.169 -3.642 7.509 1.00 52.03 99 ALA A CA 1
ATOM 775 C C . ALA A 1 99 ? 56.243 -2.314 8.295 1.00 52.03 99 ALA A C 1
ATOM 777 O O . ALA A 1 99 ? 56.445 -1.258 7.689 1.00 52.03 99 ALA A O 1
ATOM 778 N N . PRO A 1 100 ? 56.114 -2.321 9.634 1.00 41.31 100 PRO A N 1
ATOM 779 C CA . PRO A 1 100 ? 56.157 -1.091 10.414 1.00 41.31 100 PRO A CA 1
ATOM 780 C C . PRO A 1 100 ? 57.565 -0.473 10.372 1.00 41.31 100 PRO A C 1
ATOM 782 O O . PRO A 1 100 ? 58.507 -0.976 10.985 1.00 41.31 100 PRO A O 1
ATOM 785 N N . ILE A 1 101 ? 57.707 0.637 9.640 1.00 41.41 101 ILE A N 1
ATOM 786 C CA . ILE A 1 101 ? 58.940 1.425 9.567 1.00 41.41 101 ILE A CA 1
ATOM 787 C C . ILE A 1 101 ? 59.129 2.210 10.869 1.00 41.41 101 ILE A C 1
ATOM 789 O O . ILE A 1 101 ? 58.308 3.033 11.275 1.00 41.41 101 ILE A O 1
ATOM 793 N N . ARG A 1 102 ? 60.261 1.940 11.522 1.00 43.19 102 ARG A N 1
ATOM 794 C CA . ARG A 1 102 ? 60.762 2.642 12.702 1.00 43.19 102 ARG A CA 1
ATOM 795 C C . ARG A 1 102 ? 61.103 4.087 12.336 1.00 43.19 102 ARG A C 1
ATOM 797 O O . ARG A 1 102 ? 61.906 4.333 11.441 1.00 43.19 102 ARG A O 1
ATOM 804 N N . ALA A 1 103 ? 60.510 5.021 13.073 1.00 44.84 103 ALA A N 1
ATOM 805 C CA . ALA A 1 103 ? 60.733 6.452 12.941 1.00 44.84 103 ALA A CA 1
ATOM 806 C C . ALA A 1 103 ? 62.223 6.824 13.033 1.00 44.84 103 ALA A C 1
ATOM 808 O O . ALA A 1 10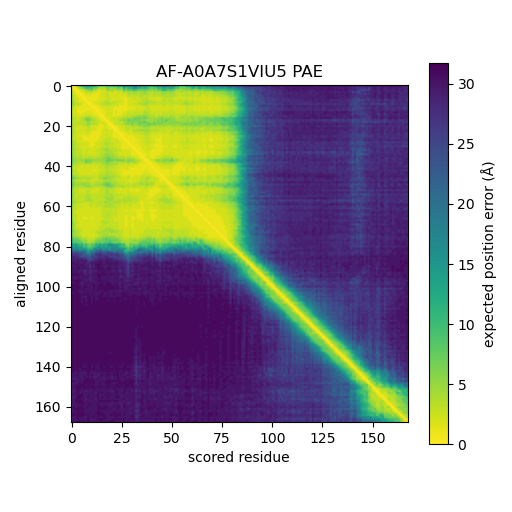3 ? 62.894 6.515 14.021 1.00 44.84 103 ALA A O 1
ATOM 809 N N . GLN A 1 104 ? 62.708 7.566 12.038 1.00 46.16 104 GLN A N 1
ATOM 810 C CA . GLN A 1 104 ? 63.922 8.366 12.147 1.00 46.16 104 GLN A CA 1
ATOM 811 C C . GLN A 1 104 ? 63.630 9.751 11.574 1.00 46.16 104 GLN A C 1
ATOM 813 O O . GLN A 1 104 ? 63.374 9.918 10.386 1.00 46.16 104 GLN A O 1
ATOM 818 N N . ALA A 1 105 ? 63.605 10.741 12.462 1.00 50.66 105 ALA A N 1
ATOM 819 C CA . ALA A 1 105 ? 63.455 12.136 12.096 1.00 50.66 105 ALA A CA 1
ATOM 820 C C . ALA A 1 105 ? 64.782 12.662 11.540 1.00 50.66 105 ALA A C 1
ATOM 822 O O . ALA A 1 105 ? 65.787 12.675 12.251 1.00 50.66 105 ALA A O 1
ATOM 823 N N . THR A 1 106 ? 64.767 13.173 10.312 1.00 41.72 106 THR A N 1
ATOM 824 C CA . THR A 1 106 ? 65.800 14.082 9.810 1.00 41.72 106 THR A CA 1
ATOM 825 C C . THR A 1 106 ? 65.136 15.322 9.224 1.00 41.72 106 THR A C 1
ATOM 827 O O . THR A 1 106 ? 64.164 15.267 8.475 1.00 41.72 106 THR A O 1
ATOM 830 N N . ARG A 1 107 ? 65.616 16.475 9.690 1.00 48.59 107 ARG A N 1
ATOM 831 C CA . ARG A 1 107 ? 65.153 17.813 9.321 1.00 48.59 107 ARG A CA 1
ATOM 832 C C . ARG A 1 107 ? 65.838 18.292 8.034 1.00 48.59 107 ARG A C 1
ATOM 834 O O . ARG A 1 107 ? 66.967 17.893 7.773 1.00 48.59 107 ARG A O 1
ATOM 841 N N . ALA A 1 108 ? 65.204 19.302 7.429 1.00 42.16 108 ALA A N 1
ATOM 842 C CA . ALA A 1 108 ? 65.754 20.399 6.616 1.00 42.16 108 ALA A CA 1
ATOM 843 C C . ALA A 1 108 ? 65.556 20.329 5.090 1.00 42.16 108 ALA A C 1
ATOM 845 O O . ALA A 1 108 ? 65.856 19.330 4.449 1.00 42.16 108 ALA A O 1
ATOM 846 N N . GLY A 1 109 ? 65.129 21.472 4.529 1.00 40.91 109 GLY A N 1
ATOM 847 C CA . GLY A 1 109 ? 65.255 21.797 3.106 1.00 40.91 109 GLY A CA 1
ATOM 848 C C . GLY A 1 109 ? 64.089 22.604 2.529 1.00 40.91 109 GLY A C 1
ATOM 849 O O . GLY A 1 109 ? 63.193 22.041 1.919 1.00 40.91 109 GLY A O 1
ATOM 850 N N . THR A 1 110 ? 64.100 23.925 2.701 1.00 47.66 110 THR A N 1
ATOM 851 C CA . THR A 1 110 ? 63.247 24.875 1.965 1.00 47.66 110 THR A CA 1
ATOM 852 C C . THR A 1 110 ? 63.642 24.940 0.487 1.00 47.66 110 THR A C 1
ATOM 854 O O . THR A 1 110 ? 64.824 25.133 0.216 1.00 47.66 110 THR A O 1
ATOM 857 N N . ALA A 1 111 ? 62.684 24.920 -0.445 1.00 41.81 111 ALA A N 1
ATOM 858 C CA . ALA A 1 111 ? 62.783 25.663 -1.708 1.00 41.81 111 ALA A CA 1
ATOM 859 C C . ALA A 1 111 ? 61.422 25.749 -2.418 1.00 41.81 111 ALA A C 1
ATOM 861 O O . ALA A 1 111 ? 60.790 24.748 -2.738 1.00 41.81 111 ALA A O 1
ATOM 862 N N . SER A 1 112 ? 61.005 26.984 -2.665 1.00 53.22 112 SER A N 1
ATOM 863 C CA . SER A 1 112 ? 59.953 27.402 -3.588 1.00 53.22 112 SER A CA 1
ATOM 864 C C . SER A 1 112 ? 60.377 27.239 -5.049 1.00 53.22 112 SER A C 1
ATOM 866 O O . SER A 1 112 ? 61.515 27.577 -5.348 1.00 53.22 112 SER A O 1
ATOM 868 N N . VAL A 1 113 ? 59.451 26.852 -5.932 1.00 40.84 113 VAL A N 1
ATOM 869 C CA . VAL A 1 113 ? 59.292 27.213 -7.368 1.00 40.84 113 VAL A CA 1
ATOM 870 C C . VAL A 1 113 ? 58.176 26.311 -7.929 1.00 40.84 113 VAL A C 1
ATOM 872 O O . VAL A 1 113 ? 58.020 25.195 -7.459 1.00 40.84 113 VAL A O 1
ATOM 875 N N . ALA A 1 114 ? 57.360 26.609 -8.930 1.00 38.94 114 ALA A N 1
ATOM 876 C CA . ALA A 1 114 ? 56.938 27.800 -9.651 1.00 38.94 114 ALA A CA 1
ATOM 877 C C . ALA A 1 114 ? 55.670 27.333 -10.401 1.00 38.94 114 ALA A C 1
ATOM 879 O O . ALA A 1 114 ? 55.710 26.318 -11.096 1.00 38.94 114 ALA A O 1
ATOM 880 N N . ALA A 1 115 ? 54.540 28.023 -10.236 1.00 46.84 115 ALA A N 1
ATOM 881 C CA . ALA A 1 115 ? 53.338 27.754 -11.022 1.00 46.84 115 ALA A CA 1
ATOM 882 C C . ALA A 1 115 ? 53.517 28.351 -12.421 1.00 46.84 115 ALA A C 1
ATOM 884 O O . ALA A 1 115 ? 53.831 29.534 -12.557 1.00 46.84 115 ALA A O 1
ATOM 885 N N . SER A 1 116 ? 53.315 27.543 -13.460 1.00 40.69 116 SER A N 1
ATOM 886 C CA . SER A 1 116 ? 53.298 28.037 -14.832 1.00 40.69 116 SER A CA 1
ATOM 887 C C . SER A 1 116 ? 52.297 27.262 -15.688 1.00 40.69 116 SER A C 1
ATOM 889 O O . SER A 1 116 ? 52.241 26.039 -15.611 1.00 40.69 116 SER A O 1
ATOM 891 N N . HIS A 1 117 ? 51.596 28.033 -16.526 1.00 38.97 117 HIS A N 1
ATOM 892 C CA . HIS A 1 117 ? 50.797 27.646 -17.694 1.00 38.97 117 HIS A CA 1
ATOM 893 C C . HIS A 1 117 ? 49.446 26.957 -17.420 1.00 38.97 117 HIS A C 1
ATOM 895 O O . HIS A 1 117 ? 49.371 25.941 -16.754 1.00 38.97 117 HIS A O 1
ATOM 901 N N . GLY A 1 118 ? 48.314 27.422 -17.945 1.00 37.94 118 GLY A N 1
ATOM 902 C CA . GLY A 1 118 ? 48.088 28.480 -18.923 1.00 37.94 118 GLY A CA 1
ATOM 903 C C . GLY A 1 118 ? 46.790 28.210 -19.689 1.00 37.94 118 GLY A C 1
ATOM 904 O O . GLY A 1 118 ? 46.606 27.125 -20.217 1.00 37.94 118 GLY A O 1
ATOM 905 N N . MET A 1 119 ? 45.940 29.237 -19.740 1.00 39.03 119 MET A N 1
ATOM 906 C CA . MET A 1 119 ? 44.965 29.570 -20.788 1.00 39.03 119 MET A CA 1
ATOM 907 C C . MET A 1 119 ? 43.865 28.570 -21.184 1.00 39.03 119 MET A C 1
ATOM 909 O O . MET A 1 119 ? 44.052 27.585 -21.889 1.00 39.03 119 MET A O 1
ATOM 913 N N . ALA A 1 120 ? 42.656 29.000 -20.829 1.00 41.06 120 ALA A N 1
ATOM 914 C CA . ALA A 1 120 ? 41.383 28.630 -21.414 1.00 41.06 120 ALA A CA 1
ATOM 915 C C . ALA A 1 120 ? 41.259 28.985 -22.911 1.00 41.06 120 ALA A C 1
ATOM 917 O O . ALA A 1 120 ? 41.920 29.906 -23.397 1.00 41.06 120 ALA A O 1
ATOM 918 N N . ARG A 1 121 ? 40.233 28.362 -23.524 1.00 41.75 121 ARG A N 1
ATOM 919 C CA . ARG A 1 121 ? 39.357 28.856 -24.612 1.00 41.75 121 ARG A CA 1
ATOM 920 C C . ARG A 1 121 ? 39.586 28.240 -26.000 1.00 41.75 121 ARG A C 1
ATOM 922 O O . ARG A 1 121 ? 40.520 28.611 -26.694 1.00 41.75 121 ARG A O 1
ATOM 929 N N . ALA A 1 122 ? 38.611 27.440 -26.446 1.00 39.62 122 ALA A N 1
ATOM 930 C CA . ALA A 1 122 ? 38.070 27.477 -27.813 1.00 39.62 122 ALA A CA 1
ATOM 931 C C . ALA A 1 122 ? 36.775 26.643 -27.913 1.00 39.62 122 ALA A C 1
ATOM 933 O O . ALA A 1 122 ? 36.804 25.419 -27.847 1.00 39.62 122 ALA A O 1
ATOM 934 N N . SER A 1 123 ? 35.641 27.322 -28.092 1.00 54.72 123 SER A N 1
ATOM 935 C CA . SER A 1 123 ? 34.395 26.751 -28.623 1.00 54.72 123 SER A CA 1
ATOM 936 C C . SER A 1 123 ? 34.406 26.874 -30.149 1.00 54.72 123 SER A C 1
ATOM 938 O O . SER A 1 123 ? 34.819 27.922 -30.652 1.00 54.72 123 SER A O 1
ATOM 940 N N . PRO A 1 124 ? 33.901 25.873 -30.887 1.00 43.84 124 PRO A N 1
ATOM 941 C CA . PRO A 1 124 ? 33.186 26.183 -32.127 1.00 43.84 124 PRO A CA 1
ATOM 942 C C . PRO A 1 124 ? 31.950 25.291 -32.355 1.00 43.84 124 PRO A C 1
ATOM 944 O O . PRO A 1 124 ? 31.993 24.084 -32.143 1.00 43.84 124 PRO A O 1
ATOM 947 N N . GLY A 1 125 ? 30.854 25.877 -32.848 1.00 33.56 125 GLY A N 1
ATOM 948 C CA . GLY A 1 125 ? 29.694 25.107 -33.311 1.00 33.56 125 GLY A CA 1
ATOM 949 C C . GLY A 1 125 ? 28.479 25.961 -33.662 1.00 33.56 125 GLY A C 1
ATOM 950 O O . GLY A 1 125 ? 27.460 25.892 -32.984 1.00 33.56 125 GLY A O 1
ATOM 951 N N . MET A 1 126 ? 28.594 26.801 -34.695 1.00 39.44 126 MET A N 1
ATOM 952 C CA . MET A 1 126 ? 27.482 27.587 -35.236 1.00 39.44 126 MET A CA 1
ATOM 953 C C . MET A 1 126 ? 26.658 26.787 -36.261 1.00 39.44 126 MET A C 1
ATOM 955 O O . MET A 1 126 ? 27.196 26.297 -37.246 1.00 39.44 126 MET A O 1
ATOM 959 N N . VAL A 1 127 ? 25.347 26.743 -36.002 1.00 36.09 127 VAL A N 1
ATOM 960 C CA . VAL A 1 127 ? 24.223 27.068 -36.906 1.00 36.09 127 VAL A CA 1
ATOM 961 C C . VAL A 1 127 ? 24.194 26.383 -38.284 1.00 36.09 127 VAL A C 1
ATOM 963 O O . VAL A 1 127 ? 24.710 26.900 -39.270 1.00 36.09 127 VAL A O 1
ATOM 966 N N . GLY A 1 128 ? 23.457 25.269 -38.361 1.00 35.34 128 GLY A N 1
ATOM 967 C CA . GLY A 1 128 ? 22.921 24.704 -39.604 1.00 35.34 128 GLY A CA 1
ATOM 968 C C . GLY A 1 128 ? 21.451 25.092 -39.786 1.00 35.34 128 GLY A C 1
ATOM 969 O O . GLY A 1 128 ? 20.632 24.863 -38.896 1.00 35.34 128 GLY A O 1
ATOM 970 N N . GLY A 1 129 ? 21.133 25.721 -40.918 1.00 34.16 129 GLY A N 1
ATOM 971 C CA . GLY A 1 129 ? 19.792 26.171 -41.281 1.00 34.16 129 GLY A CA 1
ATOM 972 C C . GLY A 1 129 ? 18.960 25.136 -42.051 1.00 34.16 129 GLY A C 1
ATOM 973 O O . GLY A 1 129 ? 19.496 24.301 -42.768 1.00 34.16 129 GLY A O 1
ATOM 974 N N . ALA A 1 130 ? 17.641 25.290 -41.893 1.00 37.72 130 ALA A N 1
ATOM 975 C CA . ALA A 1 130 ? 16.545 25.055 -42.840 1.00 37.72 130 ALA A CA 1
ATOM 976 C C . ALA A 1 130 ? 16.477 23.737 -43.643 1.00 37.72 130 ALA A C 1
ATOM 978 O O . ALA A 1 130 ? 17.152 23.596 -44.654 1.00 37.72 130 ALA A O 1
ATOM 979 N N . GLN A 1 131 ? 15.459 22.906 -43.358 1.00 40.88 131 GLN A N 1
ATOM 980 C CA . GLN A 1 131 ? 14.540 22.479 -44.422 1.00 40.88 131 GLN A CA 1
ATOM 981 C C . GLN A 1 131 ? 13.174 22.009 -43.901 1.00 40.88 131 GLN A C 1
ATOM 983 O O . GLN A 1 131 ? 13.042 21.335 -42.885 1.00 40.88 131 GLN A O 1
ATOM 988 N N . GLN A 1 132 ? 12.163 22.446 -44.639 1.00 39.22 132 GLN A N 1
ATOM 989 C CA . GLN A 1 132 ? 10.733 22.381 -44.402 1.00 39.22 132 GLN A CA 1
ATOM 990 C C . GLN A 1 132 ? 10.129 21.145 -45.080 1.00 39.22 132 GLN A C 1
ATOM 992 O O . GLN A 1 132 ? 10.446 20.866 -46.232 1.00 39.22 132 GLN A O 1
ATOM 997 N N . GLY A 1 133 ? 9.228 20.442 -44.393 1.00 34.09 133 GLY A N 1
ATOM 998 C CA . GLY A 1 133 ? 8.454 19.338 -44.962 1.00 34.09 133 GLY A CA 1
ATOM 999 C C . GLY A 1 133 ? 7.111 19.197 -44.254 1.00 34.09 133 GLY A C 1
ATOM 1000 O O . GLY A 1 133 ? 7.045 18.680 -43.144 1.00 34.09 133 GLY A O 1
ATOM 1001 N N . TYR A 1 134 ? 6.047 19.688 -44.891 1.00 35.69 134 TYR A N 1
ATOM 1002 C CA . TYR A 1 134 ? 4.662 19.452 -44.489 1.00 35.69 134 TYR A CA 1
ATOM 1003 C C . TYR A 1 134 ? 4.162 18.164 -45.148 1.00 35.69 134 TYR A C 1
ATOM 1005 O O . TYR A 1 134 ? 4.171 18.066 -46.373 1.00 35.69 134 TYR A O 1
ATOM 1013 N N . ILE A 1 135 ? 3.675 17.210 -44.352 1.00 48.62 135 ILE A N 1
ATOM 1014 C CA . ILE A 1 135 ? 2.778 16.149 -44.822 1.00 48.62 135 ILE A CA 1
ATOM 1015 C C . ILE A 1 135 ? 1.573 16.114 -43.881 1.00 48.62 135 ILE A C 1
ATOM 1017 O O . ILE A 1 135 ? 1.691 15.833 -42.690 1.00 48.62 135 ILE A O 1
ATOM 1021 N N . THR A 1 136 ? 0.418 16.443 -44.447 1.00 41.09 136 THR A N 1
ATOM 1022 C CA . THR A 1 136 ? -0.908 16.419 -43.829 1.00 41.09 136 THR A CA 1
ATOM 1023 C C . THR A 1 136 ? -1.490 15.014 -43.968 1.00 41.09 136 THR A C 1
ATOM 1025 O O . THR A 1 136 ? -1.526 14.501 -45.080 1.00 41.09 136 THR A O 1
ATOM 1028 N N . ASN A 1 137 ? -1.985 14.409 -42.884 1.00 43.06 137 ASN A N 1
ATOM 1029 C CA . ASN A 1 137 ? -2.969 13.324 -42.954 1.00 43.06 137 ASN A CA 1
ATOM 1030 C C . ASN A 1 137 ? -3.879 13.340 -41.716 1.00 43.06 137 ASN A C 1
ATOM 1032 O O . ASN A 1 137 ? -3.423 13.261 -40.576 1.00 43.06 137 ASN A O 1
ATOM 1036 N N . ASN A 1 138 ? -5.178 13.470 -41.983 1.00 50.22 138 ASN A N 1
ATOM 1037 C CA . ASN A 1 138 ? -6.281 13.505 -41.028 1.00 50.22 138 ASN A CA 1
ATOM 1038 C C . ASN A 1 138 ? -6.448 12.163 -40.302 1.00 50.22 138 ASN A C 1
ATOM 1040 O O . ASN A 1 138 ? -6.505 11.134 -40.970 1.00 50.22 138 ASN A O 1
ATOM 1044 N N . ASN A 1 139 ? -6.621 12.200 -38.972 1.00 51.31 139 ASN A N 1
ATOM 1045 C CA . ASN A 1 139 ? -7.689 11.517 -38.212 1.00 51.31 139 ASN A CA 1
ATOM 1046 C C . ASN A 1 139 ? -7.331 11.440 -36.710 1.00 51.31 139 ASN A C 1
ATOM 1048 O O . ASN A 1 139 ? -6.526 10.589 -36.329 1.00 51.31 139 ASN A O 1
ATOM 1052 N N . LYS A 1 140 ? -7.928 12.324 -35.886 1.00 52.22 140 LYS A N 1
ATOM 1053 C CA . LYS A 1 140 ? -8.297 12.198 -34.447 1.00 52.22 140 LYS A CA 1
ATOM 1054 C C . LYS A 1 140 ? -8.548 13.601 -33.849 1.00 52.22 140 LYS A C 1
ATOM 1056 O O . LYS A 1 140 ? -7.777 14.509 -34.158 1.00 52.22 140 LYS A O 1
ATOM 1061 N N . PRO A 1 141 ? -9.566 13.814 -32.988 1.00 49.31 141 PRO A N 1
ATOM 1062 C CA . PRO A 1 141 ? -9.758 15.097 -32.322 1.00 49.31 141 PRO A CA 1
ATOM 1063 C C . PRO A 1 141 ? -8.749 15.197 -31.175 1.00 49.31 141 PRO A C 1
ATOM 1065 O O . PRO A 1 141 ? -8.941 14.637 -30.098 1.00 49.31 141 PRO A O 1
ATOM 1068 N N . ALA A 1 142 ? -7.627 15.860 -31.436 1.00 47.41 142 ALA A N 1
ATOM 1069 C CA . ALA A 1 142 ? -6.635 16.175 -30.424 1.00 47.41 142 ALA A CA 1
ATOM 1070 C C . ALA A 1 142 ? -6.998 17.522 -29.797 1.00 47.41 142 ALA A C 1
ATOM 1072 O O . ALA A 1 142 ? -7.080 18.534 -30.490 1.00 47.41 142 ALA A O 1
ATOM 1073 N N . SER A 1 143 ? -7.207 17.523 -28.482 1.00 54.53 143 SER A N 1
ATOM 1074 C CA . SER A 1 143 ? -7.172 18.713 -27.634 1.00 54.53 143 SER A CA 1
ATOM 1075 C C . SER A 1 143 ? -6.076 19.671 -28.113 1.00 54.53 143 SER A C 1
ATOM 1077 O O . SER A 1 143 ? -4.890 19.331 -28.086 1.00 54.53 143 SER A O 1
ATOM 1079 N N . GLN A 1 144 ? -6.486 20.843 -28.596 1.00 48.31 144 GLN A N 1
ATOM 1080 C CA . GLN A 1 144 ? -5.609 21.848 -29.180 1.00 48.31 144 GLN A CA 1
ATOM 1081 C C . GLN A 1 144 ? -4.759 22.472 -28.067 1.00 48.31 144 GLN A C 1
ATOM 1083 O O . GLN A 1 144 ? -5.173 23.416 -27.400 1.00 48.31 144 GLN A O 1
ATOM 1088 N N . GLN A 1 145 ? -3.563 21.929 -27.829 1.00 49.56 145 GLN A N 1
ATOM 1089 C CA . GLN A 1 145 ? -2.564 22.607 -27.007 1.00 49.56 145 GLN A CA 1
ATOM 1090 C C . GLN A 1 145 ? -2.052 23.824 -27.777 1.00 49.56 145 GLN A C 1
ATOM 1092 O O . GLN A 1 145 ? -1.176 23.721 -28.637 1.00 49.56 145 GLN A O 1
ATOM 1097 N N . VAL A 1 146 ? -2.607 24.990 -27.460 1.00 49.25 146 VAL A N 1
ATOM 1098 C CA . VAL A 1 146 ? -2.068 26.275 -27.898 1.00 49.25 146 VAL A CA 1
ATOM 1099 C C . VAL A 1 146 ? -0.757 26.490 -27.148 1.00 49.25 146 VAL A C 1
ATOM 1101 O O . VAL A 1 146 ? -0.749 26.808 -25.960 1.00 49.25 146 VAL A O 1
ATOM 1104 N N . ARG A 1 147 ? 0.379 26.283 -27.822 1.00 52.06 147 ARG A N 1
ATOM 1105 C CA . ARG A 1 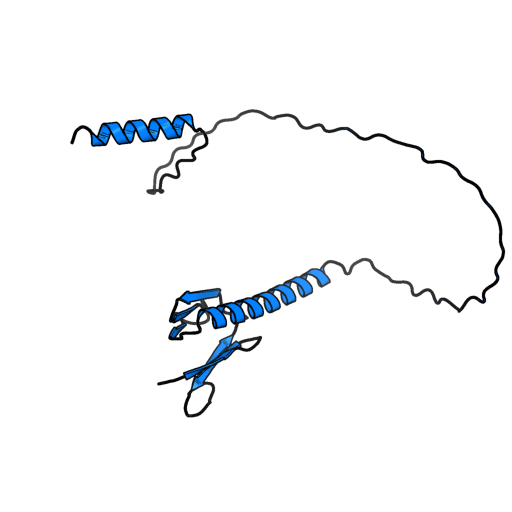147 ? 1.673 26.689 -27.270 1.00 52.06 147 ARG A CA 1
ATOM 1106 C C . ARG A 1 147 ? 1.763 28.206 -27.339 1.00 52.06 147 ARG A C 1
ATOM 1108 O O . ARG A 1 147 ? 2.026 28.772 -28.397 1.00 52.06 147 ARG A O 1
ATOM 1115 N N . ILE A 1 148 ? 1.508 28.857 -26.210 1.00 51.75 148 ILE A N 1
ATOM 1116 C CA . ILE A 1 148 ? 1.701 30.296 -26.064 1.00 51.75 148 ILE A CA 1
ATOM 1117 C C . ILE A 1 148 ? 3.207 30.548 -25.986 1.00 51.75 148 ILE A C 1
ATOM 1119 O O . ILE A 1 148 ? 3.785 30.576 -24.907 1.00 51.75 148 ILE A O 1
ATOM 1123 N N . ASN A 1 149 ? 3.844 30.710 -27.143 1.00 57.16 149 ASN A N 1
ATOM 1124 C CA . ASN A 1 149 ? 5.226 31.184 -27.214 1.00 57.16 149 ASN A CA 1
ATOM 1125 C C . ASN A 1 149 ? 5.318 32.678 -27.548 1.00 57.16 149 ASN A C 1
ATOM 1127 O O . ASN A 1 149 ? 6.417 33.182 -27.746 1.00 57.16 149 ASN A O 1
ATOM 1131 N N . ASP A 1 150 ? 4.193 33.397 -27.592 1.00 55.78 150 ASP A N 1
ATOM 1132 C CA . ASP A 1 150 ? 4.206 34.833 -27.847 1.00 55.78 150 ASP A CA 1
ATOM 1133 C C . ASP A 1 150 ? 3.047 35.551 -27.136 1.00 55.78 150 ASP A C 1
ATOM 1135 O O . ASP A 1 150 ? 1.867 35.260 -27.367 1.00 55.78 150 ASP A O 1
ATOM 1139 N N . MET A 1 151 ? 3.391 36.496 -26.254 1.00 55.72 151 MET A N 1
ATOM 1140 C CA . MET A 1 151 ? 2.458 37.292 -25.438 1.00 55.72 151 MET A CA 1
ATOM 1141 C C . MET A 1 151 ? 1.466 38.071 -26.321 1.00 55.72 151 MET A C 1
ATOM 1143 O O . MET A 1 151 ? 0.305 38.248 -25.952 1.00 55.72 151 MET A O 1
ATOM 1147 N N . ALA A 1 152 ? 1.888 38.472 -27.527 1.00 57.06 152 ALA A N 1
ATOM 1148 C CA . ALA A 1 152 ? 1.035 39.172 -28.487 1.00 57.06 152 ALA A CA 1
ATOM 1149 C C . ALA A 1 152 ? -0.079 38.275 -29.060 1.00 57.06 152 ALA A C 1
ATOM 1151 O O . ALA A 1 152 ? -1.196 38.740 -29.302 1.00 57.06 152 ALA A O 1
ATOM 1152 N N . SER A 1 153 ? 0.190 36.976 -29.222 1.00 59.00 153 SER A N 1
ATOM 1153 C CA . SER A 1 153 ? -0.801 36.002 -29.698 1.00 59.00 153 SER A CA 1
ATOM 1154 C C . SER A 1 153 ? -1.828 35.659 -28.612 1.00 59.00 153 SER A C 1
ATOM 1156 O O . SER A 1 153 ? -3.015 35.531 -28.910 1.00 59.00 153 SER A O 1
ATOM 1158 N N . ALA A 1 154 ? -1.404 35.607 -27.343 1.00 58.19 154 ALA A N 1
ATOM 1159 C CA . ALA A 1 154 ? -2.310 35.428 -26.204 1.00 58.19 154 ALA A CA 1
ATOM 1160 C C . ALA A 1 154 ? -3.272 36.616 -26.015 1.00 58.19 154 ALA A C 1
ATOM 1162 O O . ALA A 1 154 ? -4.441 36.417 -25.683 1.00 58.19 154 ALA A O 1
ATOM 1163 N N . MET A 1 155 ? -2.817 37.849 -26.271 1.00 61.50 155 MET A N 1
ATOM 1164 C CA . MET A 1 155 ? -3.679 39.037 -26.198 1.00 61.50 155 MET A CA 1
ATOM 1165 C C . MET A 1 155 ? -4.718 39.085 -27.326 1.00 61.50 155 MET A C 1
ATOM 1167 O O . MET A 1 155 ? -5.873 39.415 -27.063 1.00 61.50 155 MET A O 1
ATOM 1171 N N . ARG A 1 156 ? -4.352 38.689 -28.556 1.00 61.81 156 ARG A N 1
ATOM 1172 C CA . ARG A 1 156 ? -5.312 38.599 -29.674 1.00 61.81 156 ARG A CA 1
ATOM 1173 C C . ARG A 1 156 ? -6.388 37.534 -29.456 1.00 61.81 156 ARG A C 1
ATOM 1175 O O . ARG A 1 156 ? -7.525 37.734 -29.871 1.00 61.81 156 ARG A O 1
ATOM 1182 N N . ALA A 1 157 ? -6.058 36.425 -28.794 1.00 60.00 157 ALA A N 1
ATOM 1183 C CA . ALA A 1 157 ? -7.042 35.394 -28.468 1.00 60.00 157 ALA A CA 1
ATOM 1184 C C . ALA A 1 157 ? -8.096 35.899 -27.463 1.00 60.00 157 ALA A C 1
ATOM 1186 O O . ALA A 1 157 ? -9.284 35.664 -27.659 1.00 60.00 157 ALA A O 1
ATOM 1187 N N . ASN A 1 158 ? -7.685 36.658 -26.439 1.00 58.56 158 ASN A N 1
ATOM 1188 C CA . ASN A 1 158 ? -8.631 37.247 -25.485 1.00 58.56 158 ASN A CA 1
ATOM 1189 C C . ASN A 1 158 ? -9.528 38.318 -26.120 1.00 58.56 158 ASN A C 1
ATOM 1191 O O . ASN A 1 158 ? -10.701 38.392 -25.771 1.00 58.56 158 ASN A O 1
ATOM 1195 N N . SER A 1 159 ? -9.027 39.119 -27.069 1.00 63.09 159 SER A N 1
ATOM 1196 C CA . SER A 1 159 ? -9.875 40.117 -27.739 1.00 63.09 159 SER A CA 1
ATOM 1197 C C . SER A 1 159 ? -10.933 39.487 -28.648 1.00 63.09 159 SER A C 1
ATOM 1199 O O . SER A 1 159 ? -12.037 40.008 -28.720 1.00 63.09 159 SER A O 1
ATOM 1201 N N . LEU A 1 160 ? -10.627 38.362 -29.307 1.00 60.91 160 LEU A N 1
ATOM 1202 C CA . LEU A 1 160 ? -11.582 37.661 -30.177 1.00 60.91 160 LEU A CA 1
ATOM 1203 C C . LEU A 1 160 ? -12.700 36.971 -29.383 1.00 60.91 160 LEU A C 1
ATOM 1205 O O . LEU A 1 160 ? -13.858 37.036 -29.778 1.00 60.91 160 LEU A O 1
ATOM 1209 N N . LEU A 1 161 ? -12.371 36.381 -28.230 1.00 60.34 161 LEU A N 1
ATOM 1210 C CA . LEU A 1 161 ? -13.368 35.781 -27.335 1.00 60.34 161 LEU A CA 1
ATOM 1211 C C . LEU A 1 161 ? -14.337 36.824 -26.758 1.00 60.34 161 LEU A C 1
ATOM 1213 O O . LEU A 1 161 ? -15.503 36.526 -26.516 1.00 60.34 161 LEU A O 1
ATOM 1217 N N . ASN A 1 162 ? -13.865 38.054 -26.548 1.00 58.62 162 ASN A N 1
ATOM 1218 C CA . ASN A 1 162 ? -14.688 39.131 -26.007 1.00 58.62 162 ASN A CA 1
ATOM 1219 C C . ASN A 1 162 ? -15.619 39.772 -27.053 1.00 58.62 162 ASN A C 1
ATOM 1221 O O . ASN A 1 162 ? -16.610 40.386 -26.663 1.00 58.62 162 ASN A O 1
ATOM 1225 N N . ASP A 1 163 ? -15.314 39.626 -28.347 1.00 58.28 163 ASP A N 1
ATOM 1226 C CA . ASP A 1 163 ? -16.162 40.073 -29.464 1.00 58.28 163 ASP A CA 1
ATOM 1227 C C . ASP A 1 163 ? -17.308 39.071 -29.727 1.00 58.28 163 ASP A C 1
ATOM 1229 O O . ASP A 1 163 ? -18.451 39.462 -29.950 1.00 58.28 163 ASP A O 1
ATOM 1233 N N . GLU A 1 164 ? -17.039 37.764 -29.596 1.00 55.28 164 GLU A N 1
ATOM 1234 C CA . GLU A 1 164 ? -18.041 36.694 -29.774 1.00 55.28 164 GLU A CA 1
ATOM 1235 C C . GLU A 1 164 ? -19.105 36.670 -28.656 1.00 55.28 164 GLU A C 1
ATOM 1237 O O . GLU A 1 164 ? -20.241 36.263 -28.874 1.00 55.28 164 GLU A O 1
ATOM 1242 N N . LEU A 1 165 ? -18.777 37.170 -27.459 1.00 52.91 165 LEU A N 1
ATOM 1243 C CA . LEU A 1 165 ? -19.713 37.302 -26.332 1.00 52.91 165 LEU A CA 1
ATOM 1244 C C . LEU A 1 165 ? -20.578 38.574 -26.378 1.00 52.91 165 LEU A C 1
ATOM 1246 O O . LEU A 1 165 ? -21.501 38.709 -25.573 1.00 52.91 165 LEU A O 1
ATOM 1250 N N . ALA A 1 166 ? -20.279 39.519 -27.274 1.00 56.97 166 ALA A N 1
ATOM 1251 C CA . ALA A 1 166 ? -20.958 40.813 -27.345 1.00 56.97 166 ALA A CA 1
ATOM 1252 C C . ALA A 1 166 ? -22.090 40.870 -28.386 1.00 56.97 166 ALA A C 1
ATOM 1254 O O . ALA A 1 166 ? -22.810 41.869 -28.436 1.00 56.97 166 ALA A O 1
ATOM 1255 N N . ASN A 1 167 ? -22.290 39.818 -29.183 1.00 54.50 167 ASN A N 1
ATOM 1256 C CA . ASN A 1 167 ? -23.428 39.720 -30.091 1.00 54.50 167 ASN A CA 1
ATOM 1257 C C . ASN A 1 167 ? -23.932 38.264 -30.141 1.00 54.50 167 ASN A C 1
ATOM 1259 O O . ASN A 1 167 ? -23.254 37.434 -30.746 1.00 54.50 167 ASN A O 1
ATOM 1263 N N . PRO A 1 168 ? -25.051 37.944 -29.460 1.00 56.00 168 PRO A N 1
ATOM 1264 C CA . PRO A 1 168 ? -25.554 36.576 -29.332 1.00 56.00 168 PRO A CA 1
ATOM 1265 C C . PRO A 1 168 ? -26.047 35.975 -30.653 1.00 56.00 168 PRO A C 1
ATOM 1267 O O . PRO A 1 168 ? -26.489 36.741 -31.542 1.00 56.00 168 PRO A O 1
#

Secondary structure (DSSP, 8-state):
--EEEEE-SSEEEEEETTT--EEEEEEGGG--EEEE-SSEEEEE-GGG-SS-EEEE-TTHHHHHHHHHHHHHHHHHHHHHHHHTTSS-SS----------PPP-----------------------------------------------HHHHHHHHHHHHHHTS--

pLDDT: mean 70.62, std 23.34, range [33.56, 97.81]

Foldseek 3Di:
DDWDWDDDLFWIFTADPPPRDGPDIGTLVQWDDWDFDQFKIWTDSDPVDPDIDIDGHNCSVVVVVVSVVSVVVVVVVVVVVVVVVPPPDDDPPDDDDDDDDDDDDDDDDDDDDDDDDDDDDDDDDDDDDDDDDDDDDDDDDDDDPDPPPDPVVVVVVVVVVVVVVPPD

Mean predicted aligned error: 20.74 Å